Protein AF-A0A1G7TGI2-F1 (afdb_monomer)

Radius of gyration: 23.44 Å; Cα contacts (8 Å, |Δi|>4): 38; chains: 1; bounding box: 57×48×54 Å

Structure (mmCIF, N/CA/C/O backbone):
data_AF-A0A1G7TGI2-F1
#
_entry.id   AF-A0A1G7TGI2-F1
#
loop_
_atom_site.group_PDB
_atom_site.id
_atom_site.type_symbol
_atom_site.label_atom_id
_atom_site.label_alt_id
_atom_site.label_comp_id
_atom_site.label_asym_id
_atom_site.label_entity_id
_atom_site.label_seq_id
_atom_site.pdbx_PDB_ins_code
_atom_site.Cartn_x
_atom_site.Cartn_y
_atom_site.Cartn_z
_atom_site.occupancy
_atom_site.B_iso_or_equiv
_atom_site.auth_seq_id
_atom_site.auth_comp_id
_atom_site.auth_asym_id
_atom_site.auth_atom_id
_atom_site.pdbx_PDB_model_num
ATOM 1 N N . MET A 1 1 ? 29.809 26.011 1.855 1.00 59.06 1 MET A N 1
ATOM 2 C CA . MET A 1 1 ? 29.612 24.889 2.803 1.00 59.06 1 MET A CA 1
ATOM 3 C C . MET A 1 1 ? 28.922 23.696 2.151 1.00 59.06 1 MET A C 1
ATOM 5 O O . MET A 1 1 ? 29.481 22.611 2.201 1.00 59.06 1 MET A O 1
ATOM 9 N N . LEU A 1 2 ? 27.782 23.882 1.475 1.00 60.44 2 LEU A N 1
ATOM 10 C CA . LEU A 1 2 ? 27.091 22.814 0.729 1.00 60.44 2 LEU A CA 1
ATOM 11 C C . LEU A 1 2 ? 27.979 22.128 -0.328 1.00 60.44 2 LEU A C 1
ATOM 13 O O . LEU A 1 2 ? 28.023 20.906 -0.401 1.00 60.44 2 LEU A O 1
ATOM 17 N N . THR A 1 3 ? 28.767 22.899 -1.078 1.00 70.62 3 THR A N 1
ATOM 18 C CA . THR A 1 3 ? 29.721 22.387 -2.077 1.00 70.62 3 THR A CA 1
ATOM 19 C C . THR A 1 3 ? 30.800 21.497 -1.461 1.00 70.62 3 THR A C 1
ATOM 21 O O . THR A 1 3 ? 31.105 20.444 -1.999 1.00 70.62 3 THR A O 1
ATOM 24 N N . THR A 1 4 ? 31.329 21.871 -0.297 1.00 70.31 4 THR A N 1
ATOM 25 C CA . THR A 1 4 ? 32.375 21.122 0.416 1.00 70.31 4 THR A CA 1
ATOM 26 C C . THR A 1 4 ? 31.859 19.779 0.947 1.00 70.31 4 THR A C 1
ATOM 28 O O . THR A 1 4 ? 32.564 18.776 0.886 1.00 70.31 4 THR A O 1
ATOM 31 N N . ILE A 1 5 ? 30.604 19.744 1.409 1.00 66.62 5 ILE A N 1
ATOM 32 C CA . ILE A 1 5 ? 29.923 18.522 1.862 1.00 66.62 5 ILE A CA 1
ATOM 33 C C . ILE A 1 5 ? 29.671 17.577 0.678 1.00 66.62 5 ILE A C 1
ATOM 35 O O . ILE A 1 5 ? 29.947 16.384 0.774 1.00 66.62 5 ILE A O 1
ATOM 39 N N . MET A 1 6 ? 29.223 18.107 -0.465 1.00 64.56 6 MET A N 1
ATOM 40 C CA . MET A 1 6 ? 28.998 17.308 -1.675 1.00 64.56 6 MET A CA 1
ATOM 41 C C . MET A 1 6 ? 30.295 16.692 -2.213 1.00 64.56 6 MET A C 1
ATOM 43 O O . MET A 1 6 ? 30.282 15.536 -2.636 1.00 64.56 6 MET A O 1
ATOM 47 N N . THR A 1 7 ? 31.423 17.408 -2.133 1.00 71.81 7 THR A N 1
ATOM 48 C CA . THR A 1 7 ? 32.748 16.876 -2.499 1.00 71.81 7 THR A CA 1
ATOM 49 C C . THR A 1 7 ? 33.202 15.762 -1.548 1.00 71.81 7 THR A C 1
ATOM 51 O O . THR A 1 7 ? 33.683 14.727 -2.000 1.00 71.81 7 THR A O 1
ATOM 54 N N . ALA A 1 8 ? 32.985 15.913 -0.237 1.00 66.94 8 ALA A N 1
ATOM 55 C CA . ALA A 1 8 ? 33.326 14.882 0.749 1.00 66.94 8 ALA A CA 1
ATOM 56 C C . ALA A 1 8 ? 32.476 13.601 0.602 1.00 66.94 8 ALA A C 1
ATOM 58 O O . ALA A 1 8 ? 32.989 12.494 0.762 1.00 66.94 8 ALA A O 1
ATOM 59 N N . ILE A 1 9 ? 31.190 13.733 0.251 1.00 61.50 9 ILE A N 1
ATOM 60 C CA . ILE A 1 9 ? 30.289 12.595 -0.009 1.00 61.50 9 ILE A CA 1
ATOM 61 C C . ILE A 1 9 ? 30.672 11.866 -1.303 1.00 61.50 9 ILE A C 1
ATOM 63 O O . ILE A 1 9 ? 30.629 10.640 -1.349 1.00 61.50 9 ILE A O 1
ATOM 67 N N . SER A 1 10 ? 31.058 12.596 -2.352 1.00 63.19 10 SER A N 1
ATOM 68 C CA . SER A 1 10 ? 31.412 12.001 -3.651 1.00 63.19 10 SER A CA 1
ATOM 69 C C . SER A 1 10 ? 32.796 11.344 -3.666 1.00 63.19 10 SER A C 1
ATOM 71 O O . SER A 1 10 ? 33.009 10.404 -4.427 1.00 63.19 10 SER A O 1
ATOM 73 N N . GLN A 1 11 ? 33.712 11.775 -2.795 1.00 74.81 11 GLN A N 1
ATOM 74 C CA . GLN A 1 11 ? 35.023 11.140 -2.613 1.00 74.81 11 GLN A CA 1
ATOM 75 C C . GLN A 1 11 ? 34.988 9.925 -1.670 1.00 74.81 11 GLN A C 1
ATOM 77 O O . GLN A 1 11 ? 35.912 9.113 -1.683 1.00 74.81 11 GLN A O 1
ATOM 82 N N . ASN A 1 12 ? 33.928 9.768 -0.870 1.00 78.75 12 ASN A N 1
ATOM 83 C CA . ASN A 1 12 ? 33.767 8.649 0.052 1.00 78.75 12 ASN A CA 1
ATOM 84 C C . ASN A 1 12 ? 32.667 7.697 -0.438 1.00 78.75 12 ASN A C 1
ATOM 86 O O . ASN A 1 12 ? 31.474 7.948 -0.265 1.00 78.75 12 ASN A O 1
ATOM 90 N N . ALA A 1 13 ? 33.084 6.563 -1.004 1.00 74.38 13 ALA A N 1
ATOM 91 C CA . ALA A 1 13 ? 32.181 5.549 -1.547 1.00 74.38 13 ALA A CA 1
ATOM 92 C C . ALA A 1 13 ? 31.137 5.045 -0.530 1.00 74.38 13 ALA A C 1
ATOM 94 O O . ALA A 1 13 ? 30.009 4.745 -0.920 1.00 74.38 13 ALA A O 1
ATOM 95 N N . ALA A 1 14 ? 31.470 4.997 0.765 1.00 72.69 14 ALA A N 1
ATOM 96 C CA . ALA A 1 14 ? 30.534 4.581 1.806 1.00 72.69 14 ALA A CA 1
ATOM 97 C C . ALA A 1 14 ? 29.451 5.641 2.060 1.00 72.69 14 ALA A C 1
ATOM 99 O O . ALA A 1 14 ? 28.271 5.305 2.135 1.00 72.69 14 ALA A O 1
ATOM 100 N N . LEU A 1 15 ? 29.819 6.926 2.124 1.00 73.81 15 LEU A N 1
ATOM 101 C CA . LEU A 1 15 ? 28.849 8.015 2.287 1.00 73.81 15 LEU A CA 1
ATOM 102 C C . LEU A 1 15 ? 27.961 8.167 1.050 1.00 73.81 15 LEU A C 1
ATOM 104 O O . LEU A 1 15 ? 26.747 8.289 1.188 1.00 73.81 15 LEU A O 1
ATOM 108 N N . GLY A 1 16 ? 28.534 8.084 -0.153 1.00 77.50 16 GLY A N 1
ATOM 109 C CA . GLY A 1 16 ? 27.763 8.073 -1.395 1.00 77.50 16 GLY A CA 1
ATOM 110 C C . GLY A 1 16 ? 26.777 6.900 -1.469 1.00 77.50 16 GLY A C 1
ATOM 111 O O . GLY A 1 16 ? 25.623 7.086 -1.862 1.00 77.50 16 GLY A O 1
ATOM 112 N N . TRP A 1 17 ? 27.189 5.704 -1.033 1.00 81.62 17 TRP A N 1
ATOM 113 C CA . TRP A 1 17 ? 26.313 4.532 -0.960 1.00 81.62 17 TRP A CA 1
ATOM 114 C C . TRP A 1 17 ? 25.178 4.712 0.058 1.00 81.62 17 TRP A C 1
ATOM 116 O O . TRP A 1 17 ? 24.025 4.452 -0.283 1.00 81.62 17 TRP A O 1
ATOM 126 N N . ILE A 1 18 ? 25.465 5.209 1.270 1.00 79.12 18 ILE A N 1
ATOM 127 C CA . ILE A 1 18 ? 24.446 5.464 2.306 1.00 79.12 18 ILE A CA 1
ATOM 128 C C . ILE A 1 18 ? 23.448 6.517 1.830 1.00 79.12 18 ILE A C 1
ATOM 130 O O . ILE A 1 18 ? 22.244 6.308 1.937 1.00 79.12 18 ILE A O 1
ATOM 134 N N . VAL A 1 19 ? 23.924 7.626 1.263 1.00 79.50 19 VAL A N 1
ATOM 135 C CA . VAL A 1 19 ? 23.060 8.695 0.746 1.00 79.50 19 VAL A CA 1
ATOM 136 C C . VAL A 1 19 ? 22.156 8.164 -0.363 1.00 79.50 19 VAL A C 1
ATOM 138 O O . VAL A 1 19 ? 20.947 8.386 -0.329 1.00 79.50 19 VAL A O 1
ATOM 141 N N . ARG A 1 20 ? 22.700 7.380 -1.302 1.00 77.38 20 ARG A N 1
ATOM 142 C CA . ARG A 1 20 ? 21.890 6.712 -2.325 1.00 77.38 20 ARG A CA 1
ATOM 143 C C . ARG A 1 20 ? 20.854 5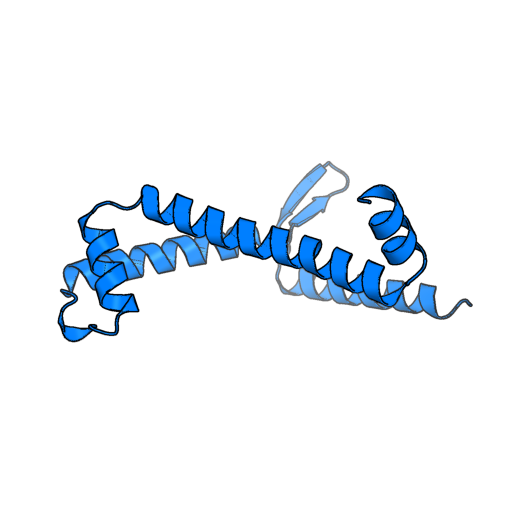.774 -1.709 1.00 77.38 20 ARG A C 1
ATOM 145 O O . ARG A 1 20 ? 19.718 5.762 -2.164 1.00 77.38 20 ARG A O 1
ATOM 152 N N . ARG A 1 21 ? 21.200 5.030 -0.654 1.00 76.69 21 ARG A N 1
ATOM 153 C CA . ARG A 1 21 ? 20.227 4.183 0.047 1.00 76.69 21 ARG A CA 1
ATOM 154 C C . ARG A 1 21 ? 19.157 4.993 0.756 1.00 76.69 21 ARG A C 1
ATOM 156 O O . ARG A 1 21 ? 17.998 4.625 0.660 1.00 76.69 21 ARG A O 1
ATOM 163 N N . ILE A 1 22 ? 19.490 6.116 1.374 1.00 77.19 22 ILE A N 1
ATOM 164 C CA . ILE A 1 22 ? 18.487 6.991 1.985 1.00 77.19 22 ILE A CA 1
ATOM 165 C C . ILE A 1 22 ? 17.518 7.531 0.930 1.00 77.19 22 ILE A C 1
ATOM 167 O O . ILE A 1 22 ? 16.326 7.574 1.196 1.00 77.19 22 ILE A O 1
ATOM 171 N N . PHE A 1 23 ? 17.977 7.886 -0.272 1.00 78.19 23 PHE A N 1
ATOM 172 C CA . PHE A 1 23 ? 17.076 8.342 -1.336 1.00 78.19 23 PHE A CA 1
ATOM 173 C C . PHE A 1 23 ? 16.278 7.209 -1.992 1.00 78.19 23 PHE A C 1
ATOM 175 O O . PHE A 1 23 ? 15.086 7.381 -2.230 1.00 78.19 23 PHE A O 1
ATOM 182 N N . ASP A 1 24 ? 16.887 6.043 -2.227 1.00 77.19 24 ASP A N 1
ATOM 183 C CA . ASP A 1 24 ? 16.190 4.872 -2.776 1.00 77.19 24 ASP A CA 1
ATOM 184 C C . ASP A 1 24 ? 15.094 4.382 -1.806 1.00 77.19 24 ASP A C 1
ATOM 186 O O . ASP A 1 24 ? 13.951 4.150 -2.201 1.00 77.19 24 ASP A O 1
ATOM 190 N N . TRP A 1 25 ? 15.422 4.266 -0.514 1.00 75.12 25 TRP A N 1
ATOM 191 C CA . TRP A 1 25 ? 14.482 3.838 0.525 1.00 75.12 25 TRP A CA 1
ATOM 192 C C . TRP A 1 25 ? 13.520 4.953 0.920 1.00 75.12 25 TRP A C 1
ATOM 194 O O . TRP A 1 25 ? 12.345 4.692 1.148 1.00 75.12 25 TRP A O 1
ATOM 204 N N . GLY A 1 26 ? 13.993 6.196 0.973 1.00 72.69 26 GLY A N 1
ATOM 205 C CA . GLY A 1 26 ? 13.187 7.371 1.282 1.00 72.69 26 GLY A CA 1
ATOM 206 C C . GLY A 1 26 ? 12.132 7.622 0.214 1.00 72.69 26 GLY A C 1
ATOM 207 O O . GLY A 1 26 ? 10.987 7.885 0.556 1.00 72.69 26 GLY A O 1
ATOM 208 N N . GLY A 1 27 ? 12.468 7.447 -1.066 1.00 77.19 27 GLY A N 1
ATOM 209 C CA . GLY A 1 27 ? 11.499 7.513 -2.159 1.00 77.19 27 GLY A CA 1
ATOM 210 C C . GLY A 1 27 ? 10.423 6.431 -2.047 1.00 77.19 27 GLY A C 1
ATOM 211 O O . GLY A 1 27 ? 9.236 6.728 -2.182 1.00 77.19 27 GLY A O 1
ATOM 212 N N . TRP A 1 28 ? 10.810 5.191 -1.734 1.00 76.94 28 TRP A N 1
ATOM 213 C CA . TRP A 1 28 ? 9.862 4.090 -1.540 1.00 76.94 28 TRP A CA 1
ATOM 214 C C . TRP A 1 28 ? 8.977 4.289 -0.302 1.00 76.94 28 TRP A C 1
ATOM 216 O O . TRP A 1 28 ? 7.757 4.161 -0.386 1.00 76.94 28 TRP A O 1
ATOM 226 N N . LEU A 1 29 ? 9.569 4.683 0.827 1.00 76.12 29 LEU A N 1
ATOM 227 C CA . LEU A 1 29 ? 8.858 4.947 2.075 1.00 76.12 29 LEU A CA 1
ATOM 228 C C . LEU A 1 29 ? 7.881 6.117 1.921 1.00 76.12 29 LEU A C 1
ATOM 230 O O . LEU A 1 29 ? 6.727 6.004 2.323 1.00 76.12 29 LEU A O 1
ATOM 234 N N . LEU A 1 30 ? 8.305 7.214 1.288 1.00 78.06 30 LEU A N 1
ATOM 235 C CA . LEU A 1 30 ? 7.430 8.347 0.986 1.00 78.06 30 LEU A CA 1
ATOM 236 C C . LEU A 1 30 ? 6.313 7.960 0.016 1.00 78.06 30 LEU A C 1
ATOM 238 O O . LEU A 1 30 ? 5.193 8.431 0.177 1.00 78.06 30 LEU A O 1
ATOM 242 N N . SER A 1 31 ? 6.583 7.081 -0.951 1.00 76.25 31 SER A N 1
ATOM 243 C CA . SER A 1 31 ? 5.554 6.575 -1.868 1.00 76.25 31 SER A CA 1
ATOM 244 C C . SER A 1 31 ? 4.519 5.719 -1.138 1.00 76.25 31 SER A C 1
ATOM 246 O O . SER A 1 31 ? 3.326 5.842 -1.404 1.00 76.25 31 SER A O 1
ATOM 248 N N . ILE A 1 32 ? 4.947 4.893 -0.179 1.00 75.25 32 ILE A N 1
ATOM 249 C CA . ILE A 1 32 ? 4.038 4.095 0.653 1.00 75.25 32 ILE A CA 1
ATOM 250 C C . ILE A 1 32 ? 3.214 4.983 1.570 1.00 75.25 32 ILE A C 1
ATOM 252 O O . ILE A 1 32 ? 1.996 4.842 1.610 1.00 75.25 32 ILE A O 1
ATOM 256 N N . ILE A 1 33 ? 3.857 5.905 2.288 1.00 79.56 33 ILE A N 1
ATOM 257 C CA . ILE A 1 33 ? 3.167 6.826 3.196 1.00 79.56 33 ILE A CA 1
ATOM 258 C C . ILE A 1 33 ? 2.198 7.707 2.403 1.00 79.56 33 ILE A C 1
ATOM 260 O O . ILE A 1 33 ? 1.042 7.854 2.791 1.00 79.56 33 ILE A O 1
ATOM 264 N N . GLY A 1 34 ? 2.634 8.243 1.262 1.00 83.81 34 GLY A N 1
ATOM 265 C CA . GLY A 1 34 ? 1.800 9.037 0.365 1.00 83.81 34 GLY A CA 1
ATOM 266 C C . GLY A 1 34 ? 0.614 8.245 -0.181 1.00 83.81 34 GLY A C 1
ATOM 267 O O . GLY A 1 34 ? -0.510 8.740 -0.160 1.00 83.81 34 GLY A O 1
ATOM 268 N N . GLY A 1 35 ? 0.832 6.995 -0.598 1.00 81.50 35 GLY A N 1
ATOM 269 C CA . GLY A 1 35 ? -0.235 6.095 -1.037 1.00 81.50 35 GLY A CA 1
ATOM 270 C C . GLY A 1 35 ? -1.225 5.760 0.081 1.00 81.50 35 GLY A C 1
ATOM 271 O O . GLY A 1 35 ? -2.433 5.797 -0.140 1.00 81.50 35 GLY A O 1
ATOM 272 N N . ALA A 1 36 ? -0.735 5.503 1.295 1.00 78.31 36 ALA A N 1
ATOM 273 C CA . ALA A 1 36 ? -1.571 5.239 2.462 1.00 78.31 36 ALA A CA 1
ATOM 274 C C . ALA A 1 36 ? -2.414 6.463 2.853 1.00 78.31 36 ALA A C 1
ATOM 276 O O . ALA A 1 36 ? -3.599 6.318 3.136 1.00 78.31 36 ALA A O 1
ATOM 277 N N . LEU A 1 37 ? -1.840 7.669 2.814 1.00 85.25 37 LEU A N 1
ATOM 278 C CA . LEU A 1 37 ? -2.561 8.920 3.074 1.00 85.25 37 LEU A CA 1
ATOM 279 C C . LEU A 1 37 ? -3.596 9.236 1.989 1.00 85.25 37 LEU A C 1
ATOM 281 O O . LEU A 1 37 ? -4.687 9.706 2.304 1.00 85.25 37 LEU A O 1
ATOM 285 N N . ALA A 1 38 ? -3.277 8.961 0.722 1.00 86.44 38 ALA A N 1
ATOM 286 C CA . ALA A 1 38 ? -4.217 9.117 -0.384 1.00 86.44 38 ALA A CA 1
ATOM 287 C C . ALA A 1 38 ? -5.382 8.122 -0.287 1.00 86.44 38 ALA A C 1
ATOM 289 O O . ALA A 1 38 ? -6.520 8.482 -0.568 1.00 86.44 38 ALA A O 1
ATOM 290 N N . LEU A 1 39 ? -5.117 6.885 0.145 1.00 83.06 39 LEU A N 1
ATOM 291 C CA . LEU A 1 39 ? -6.170 5.919 0.445 1.00 83.06 39 LEU A CA 1
ATOM 292 C C . LEU A 1 39 ? -7.013 6.405 1.630 1.00 83.06 39 LEU A C 1
ATOM 294 O O . LEU A 1 39 ? -8.234 6.419 1.545 1.00 83.06 39 LEU A O 1
ATOM 298 N N . TRP A 1 40 ? -6.364 6.851 2.709 1.00 84.06 40 TRP A N 1
ATOM 299 C CA . TRP A 1 40 ? -7.022 7.348 3.916 1.00 84.06 40 TRP A CA 1
ATOM 300 C C . TRP A 1 40 ? -7.992 8.494 3.621 1.00 84.06 40 TRP A C 1
ATOM 302 O O . TRP A 1 40 ? -9.131 8.465 4.081 1.00 84.06 40 TRP A O 1
ATOM 312 N N . SER A 1 41 ? -7.579 9.473 2.811 1.00 88.00 41 SER A N 1
ATOM 313 C CA . SER A 1 41 ? -8.412 10.630 2.464 1.00 88.00 41 SER A CA 1
ATOM 314 C C . SER A 1 41 ? -9.616 10.295 1.579 1.00 88.00 41 SER A C 1
ATOM 316 O O . SER A 1 41 ? -10.553 11.088 1.519 1.00 88.00 41 SER A O 1
ATOM 318 N N . GLN A 1 42 ? -9.612 9.137 0.913 1.00 87.81 42 GLN A N 1
ATOM 319 C CA . GLN A 1 42 ? -10.731 8.651 0.100 1.00 87.81 42 GLN A CA 1
ATOM 320 C C . GLN A 1 42 ? -11.735 7.803 0.888 1.00 87.81 42 GLN A C 1
ATOM 322 O O . GLN A 1 42 ? -12.822 7.524 0.383 1.00 87.81 42 GLN A O 1
ATOM 327 N N . LEU A 1 43 ? -11.386 7.374 2.101 1.00 84.38 43 LEU A N 1
ATOM 328 C CA . LEU A 1 43 ? -12.289 6.611 2.955 1.00 84.38 43 LEU A CA 1
ATOM 329 C C . LEU A 1 43 ? -13.318 7.532 3.607 1.00 84.38 43 LEU A C 1
ATOM 331 O O . LEU A 1 43 ? -13.011 8.655 4.006 1.00 84.38 43 LEU A O 1
ATOM 335 N N . ASP A 1 44 ? -14.540 7.033 3.749 1.00 87.75 44 ASP A N 1
ATOM 336 C CA . ASP A 1 44 ? -15.583 7.717 4.498 1.00 87.75 44 ASP A CA 1
ATOM 337 C C . ASP A 1 44 ? -15.244 7.767 6.007 1.00 87.75 44 ASP A C 1
ATOM 339 O O . ASP A 1 44 ? -14.470 6.937 6.508 1.00 87.75 44 ASP A O 1
ATOM 343 N N . PRO A 1 45 ? -15.832 8.711 6.767 1.00 86.75 45 PRO A N 1
ATOM 344 C CA . PRO A 1 45 ? -15.506 8.897 8.182 1.00 86.75 45 PRO A CA 1
ATOM 345 C C . PRO A 1 45 ? -15.742 7.654 9.053 1.00 86.75 45 PRO A C 1
ATOM 347 O O . PRO A 1 45 ? -15.028 7.445 10.035 1.00 86.75 45 PRO A O 1
ATOM 350 N N . VAL A 1 46 ? -16.721 6.811 8.704 1.00 82.62 46 VAL A N 1
ATOM 351 C CA . VAL A 1 46 ? -17.050 5.601 9.473 1.00 82.62 46 VAL A CA 1
ATOM 352 C C . VAL A 1 46 ? -15.972 4.535 9.273 1.00 82.62 46 VAL A C 1
ATOM 354 O O . VAL A 1 46 ? -15.531 3.899 10.237 1.00 82.62 46 VAL A O 1
ATOM 357 N N . THR A 1 47 ? -15.487 4.371 8.043 1.00 81.81 47 THR A N 1
ATOM 358 C CA . THR A 1 47 ? -14.392 3.440 7.742 1.00 81.81 47 THR A CA 1
ATOM 359 C C . THR A 1 47 ? -13.063 3.901 8.344 1.00 81.81 47 THR A C 1
ATOM 361 O O . THR A 1 47 ? -12.320 3.074 8.875 1.00 81.81 47 THR A O 1
ATOM 364 N N . GLN A 1 48 ? -12.780 5.208 8.347 1.00 87.25 48 GLN A N 1
ATOM 365 C CA . GLN A 1 48 ? -11.604 5.767 9.028 1.00 87.25 48 GLN A CA 1
ATOM 366 C C . GLN A 1 48 ? -11.621 5.475 10.536 1.00 87.25 48 GLN A C 1
ATOM 368 O O . GLN A 1 48 ? -10.641 4.963 11.079 1.00 87.25 48 GLN A O 1
ATOM 373 N N . ALA A 1 49 ? -12.744 5.740 11.211 1.00 84.25 49 ALA A N 1
ATOM 374 C CA . ALA A 1 49 ? -12.890 5.446 12.635 1.00 84.25 49 ALA A CA 1
ATOM 375 C C . ALA A 1 49 ? -12.686 3.950 12.922 1.00 84.25 49 ALA A C 1
ATOM 377 O O . ALA A 1 49 ? -11.914 3.590 13.806 1.00 84.25 49 ALA A O 1
ATOM 378 N N . THR A 1 50 ? -13.285 3.082 12.102 1.00 81.62 50 THR A N 1
ATOM 379 C CA . THR A 1 50 ? -13.128 1.625 12.220 1.00 81.62 50 THR A CA 1
ATOM 380 C C . THR A 1 50 ? -11.664 1.192 12.081 1.00 81.62 50 THR A C 1
ATOM 382 O O . THR A 1 50 ? -11.178 0.390 12.876 1.00 81.62 50 THR A O 1
ATOM 385 N N . LEU A 1 51 ? -10.938 1.733 11.099 1.00 81.50 51 LEU A N 1
ATOM 386 C CA . LEU A 1 51 ? -9.514 1.451 10.900 1.00 81.50 51 LEU A CA 1
ATOM 387 C C . LEU A 1 51 ? -8.656 1.892 12.086 1.00 81.50 51 LEU A C 1
ATOM 389 O O . LEU A 1 51 ? -7.750 1.162 12.479 1.00 81.50 51 LEU A O 1
ATOM 393 N N . LEU A 1 52 ? -8.931 3.065 12.660 1.00 85.50 52 LEU A N 1
ATOM 394 C CA . LEU A 1 52 ? -8.228 3.549 13.850 1.00 85.50 52 LEU A CA 1
ATOM 395 C C . LEU A 1 52 ? -8.466 2.632 15.047 1.00 85.50 52 LEU A C 1
ATOM 397 O O . LEU A 1 52 ? -7.504 2.233 15.695 1.00 85.50 52 LEU A O 1
ATOM 401 N N . THR A 1 53 ? -9.715 2.240 15.290 1.00 82.69 53 THR A N 1
ATOM 402 C CA . THR A 1 53 ? -10.079 1.290 16.348 1.00 82.69 53 THR A CA 1
ATOM 403 C C . THR A 1 53 ? -9.352 -0.049 16.171 1.00 82.69 53 THR A C 1
ATOM 405 O O . THR A 1 53 ? -8.798 -0.591 17.127 1.00 82.69 53 THR A O 1
ATOM 408 N N . VAL A 1 54 ? -9.274 -0.554 14.935 1.00 81.50 54 VAL A N 1
ATOM 409 C CA . VAL A 1 54 ? -8.521 -1.769 14.585 1.00 81.50 54 VAL A CA 1
ATOM 410 C C . VAL A 1 54 ? -7.018 -1.606 14.843 1.00 81.50 54 VAL A C 1
ATOM 412 O O . VAL A 1 54 ? -6.408 -2.459 15.488 1.00 81.50 54 VAL A O 1
ATOM 415 N N . LEU A 1 55 ? -6.413 -0.510 14.374 1.00 83.00 55 LEU A N 1
ATOM 416 C CA . LEU A 1 55 ? -4.979 -0.231 14.535 1.00 83.00 55 LEU A CA 1
ATOM 417 C C . LEU A 1 55 ? -4.580 -0.012 16.000 1.00 83.00 55 LEU A C 1
ATOM 419 O O . LEU A 1 55 ? -3.458 -0.332 16.382 1.00 83.00 55 LEU A O 1
ATOM 423 N N . GLN A 1 56 ? -5.498 0.498 16.820 1.00 87.94 56 GLN A N 1
ATOM 424 C CA . GLN A 1 56 ? -5.324 0.665 18.265 1.00 87.94 56 GLN A CA 1
ATOM 425 C C . GLN A 1 56 ? -5.495 -0.647 19.048 1.00 87.94 56 GLN A C 1
ATOM 427 O O . GLN A 1 56 ? -5.274 -0.667 20.255 1.00 87.94 56 GLN A O 1
ATOM 432 N N . GLY A 1 57 ? -5.850 -1.751 18.379 1.00 77.69 57 GLY A N 1
ATOM 433 C CA . GLY A 1 57 ? -6.032 -3.060 19.006 1.00 77.69 57 GLY A CA 1
ATOM 434 C C . GLY A 1 57 ? -7.405 -3.265 19.654 1.00 77.69 57 GLY A C 1
ATOM 435 O O . GLY A 1 57 ? -7.633 -4.305 20.270 1.00 77.69 57 GLY A O 1
ATOM 436 N N . ASN A 1 58 ? -8.345 -2.336 19.467 1.00 84.06 58 ASN A N 1
ATOM 437 C CA . ASN A 1 58 ? -9.681 -2.362 20.068 1.00 84.06 58 ASN A CA 1
ATOM 438 C C . ASN A 1 58 ? -10.680 -3.162 19.216 1.00 84.06 58 ASN A C 1
ATOM 440 O O . ASN A 1 58 ? -11.780 -2.711 18.907 1.00 84.06 58 ASN A O 1
ATOM 444 N N . TRP A 1 59 ? -10.318 -4.391 18.841 1.00 75.69 59 TRP A N 1
ATOM 445 C CA . TRP A 1 59 ? -11.137 -5.248 17.971 1.00 75.69 59 TRP A CA 1
ATOM 446 C C . TRP A 1 59 ? -12.544 -5.539 18.517 1.00 75.69 59 TRP A C 1
ATOM 448 O O . TRP A 1 59 ? -13.446 -5.828 17.736 1.00 75.69 59 TRP A O 1
ATOM 458 N N . GLY A 1 60 ? -12.745 -5.442 19.836 1.00 73.12 60 GLY A N 1
ATOM 459 C CA . GLY A 1 60 ? -14.045 -5.646 20.486 1.00 73.12 60 GLY A CA 1
ATOM 460 C C . GLY A 1 60 ? -15.065 -4.526 20.253 1.00 73.12 60 GLY A C 1
ATOM 461 O O . GLY A 1 60 ? -16.257 -4.755 20.430 1.00 73.12 60 GLY A O 1
ATOM 462 N N . GLU A 1 61 ? -14.624 -3.339 19.831 1.00 74.25 61 GLU A N 1
ATOM 463 C CA . GLU A 1 61 ? -15.502 -2.192 19.548 1.00 74.25 61 GLU A CA 1
ATOM 464 C C . GLU A 1 61 ? -15.932 -2.132 18.071 1.00 74.25 61 GLU A C 1
ATOM 466 O O . GLU A 1 61 ? -16.797 -1.342 17.687 1.00 74.25 61 GLU A O 1
ATOM 471 N N . VAL A 1 62 ? -15.354 -2.989 17.224 1.00 71.88 62 VAL A N 1
ATOM 472 C CA . VAL A 1 62 ? -15.674 -3.060 15.798 1.00 71.88 62 VAL A CA 1
ATOM 473 C C . VAL A 1 62 ? -16.960 -3.857 15.606 1.00 71.88 62 VAL A C 1
ATOM 475 O O . VAL A 1 62 ? -17.009 -5.068 15.816 1.00 71.88 62 VAL A O 1
ATOM 478 N N . THR A 1 63 ? -18.021 -3.182 15.167 1.00 74.38 63 THR A N 1
ATOM 479 C CA . THR A 1 63 ? -19.288 -3.850 14.845 1.00 74.38 63 THR A CA 1
ATOM 480 C C . THR A 1 63 ? -19.112 -4.865 13.707 1.00 74.38 63 THR A C 1
ATOM 482 O O . THR A 1 63 ? -18.365 -4.632 12.757 1.00 74.38 63 THR A O 1
ATOM 485 N N . LEU A 1 64 ? -19.857 -5.976 13.744 1.00 67.44 64 LEU A N 1
ATOM 486 C CA . LEU A 1 64 ? -19.841 -7.006 12.690 1.00 67.44 64 LEU A CA 1
ATOM 487 C C . LEU A 1 64 ? -20.074 -6.435 11.275 1.00 67.44 64 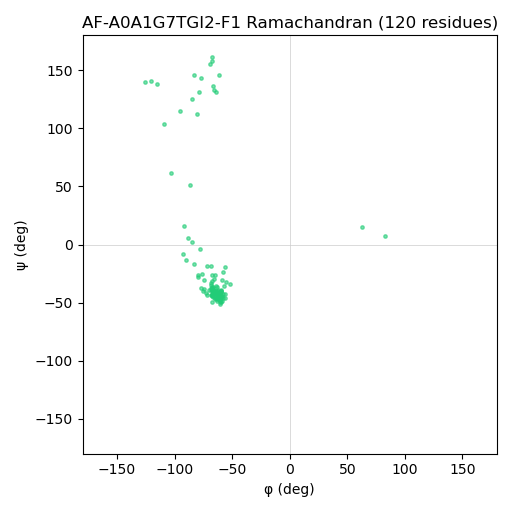LEU A C 1
ATOM 489 O O . LEU A 1 64 ? -19.485 -6.920 10.310 1.00 67.44 64 LEU A O 1
ATOM 493 N N . GLY A 1 65 ? -20.892 -5.383 11.152 1.00 66.75 65 GLY A N 1
ATOM 494 C CA . GLY A 1 65 ? -21.149 -4.707 9.878 1.00 66.75 65 GLY A CA 1
ATOM 495 C C . GLY A 1 65 ? -19.925 -3.975 9.319 1.00 66.75 65 GLY A C 1
ATOM 496 O O . GLY A 1 65 ? -19.618 -4.106 8.134 1.00 66.75 65 GLY A O 1
ATOM 497 N N . SER A 1 66 ? -19.181 -3.256 10.166 1.00 65.38 66 SER A N 1
ATOM 498 C CA . SER A 1 66 ? -17.962 -2.556 9.743 1.00 65.38 66 SER A CA 1
ATOM 499 C C . SER A 1 66 ? -16.788 -3.513 9.516 1.00 65.38 66 SER A C 1
ATOM 501 O O . SER A 1 66 ? -16.002 -3.301 8.592 1.00 65.38 66 SER A O 1
ATOM 503 N N . ALA A 1 67 ? -16.724 -4.627 10.253 1.00 69.19 67 ALA A N 1
ATOM 504 C CA . ALA A 1 67 ? -15.780 -5.711 9.978 1.00 69.19 67 ALA A CA 1
ATOM 505 C C . ALA A 1 67 ? -15.980 -6.311 8.573 1.00 69.19 67 ALA A C 1
ATOM 507 O O . ALA A 1 67 ? -15.004 -6.573 7.869 1.00 69.19 67 ALA A O 1
ATOM 508 N N . PHE A 1 68 ? -17.233 -6.481 8.131 1.00 73.56 68 PHE A N 1
ATOM 509 C CA . PHE A 1 68 ? -17.533 -6.993 6.792 1.00 73.56 68 PHE A CA 1
ATOM 510 C C . PHE A 1 68 ? -17.127 -6.005 5.690 1.00 73.56 68 PHE A C 1
ATOM 512 O O . PHE A 1 68 ? -16.491 -6.400 4.712 1.00 73.56 68 PHE A O 1
ATOM 519 N N . GLY A 1 69 ? -17.438 -4.715 5.865 1.00 74.81 69 GLY A N 1
ATOM 520 C CA . GLY A 1 69 ? -17.006 -3.658 4.944 1.00 74.81 69 GLY A CA 1
ATOM 521 C C . GLY A 1 69 ? -15.481 -3.577 4.830 1.00 74.81 69 GLY A C 1
ATOM 522 O O . GLY A 1 69 ? -14.936 -3.541 3.726 1.00 74.81 69 GLY A O 1
ATOM 523 N N . PHE A 1 70 ? -14.778 -3.655 5.962 1.00 72.00 70 PHE A N 1
ATOM 524 C CA . PHE A 1 70 ? -13.319 -3.692 5.990 1.00 72.00 70 PHE A CA 1
ATOM 525 C C . PHE A 1 70 ? -12.752 -4.941 5.296 1.00 72.00 70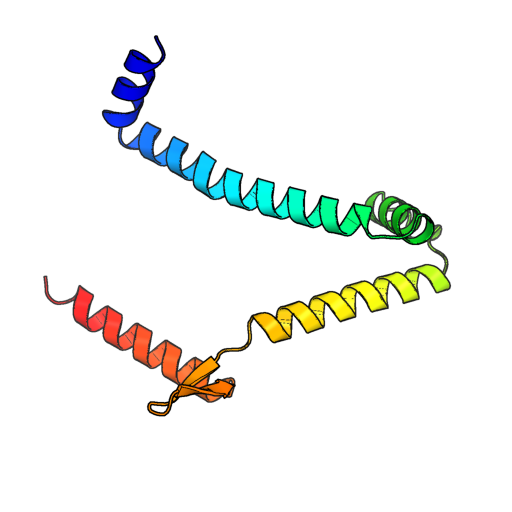 PHE A C 1
ATOM 527 O O . PHE A 1 70 ? -11.857 -4.826 4.458 1.00 72.00 70 PHE A O 1
ATOM 534 N N . ALA A 1 71 ? -13.301 -6.128 5.565 1.00 78.81 71 ALA A N 1
ATOM 535 C CA . ALA A 1 71 ? -12.884 -7.360 4.896 1.00 78.81 71 ALA A CA 1
ATOM 536 C C . ALA A 1 71 ? -13.098 -7.288 3.374 1.00 78.81 71 ALA A C 1
ATOM 538 O O . ALA A 1 71 ? -12.218 -7.682 2.607 1.00 78.81 71 ALA A O 1
ATOM 539 N N . ALA A 1 72 ? -14.226 -6.733 2.923 1.00 82.06 72 ALA A N 1
ATOM 540 C CA . ALA A 1 72 ? -14.496 -6.516 1.505 1.00 82.06 72 ALA A CA 1
ATOM 541 C C . ALA A 1 72 ? -13.462 -5.574 0.866 1.00 82.06 72 ALA A C 1
ATOM 543 O O . ALA A 1 72 ? -12.946 -5.876 -0.214 1.00 82.06 72 ALA A O 1
ATOM 544 N N . LEU A 1 73 ? -13.095 -4.485 1.552 1.00 79.62 73 LEU A N 1
ATOM 545 C CA . LEU A 1 73 ? -12.036 -3.579 1.105 1.00 79.62 73 LEU A CA 1
ATOM 546 C C . LEU A 1 73 ? -10.690 -4.300 0.997 1.00 79.62 73 LEU A C 1
ATOM 548 O O . LEU A 1 73 ? -10.067 -4.251 -0.064 1.00 79.62 73 LEU A O 1
ATOM 552 N N . VAL A 1 74 ? -10.271 -5.038 2.026 1.00 82.69 74 VAL A N 1
ATOM 553 C CA . VAL A 1 74 ? -9.013 -5.805 2.009 1.00 82.69 74 VAL A CA 1
ATOM 554 C C . VAL A 1 74 ? -8.992 -6.814 0.857 1.00 82.69 74 VAL A C 1
ATOM 556 O O . VAL A 1 74 ? -8.020 -6.870 0.103 1.00 82.69 74 VAL A O 1
ATOM 559 N N . ILE A 1 75 ? -10.076 -7.569 0.656 1.00 87.38 75 ILE A N 1
ATOM 560 C CA . ILE A 1 75 ? -10.190 -8.539 -0.444 1.00 87.38 75 ILE A CA 1
ATOM 561 C C . ILE A 1 75 ? -10.135 -7.838 -1.807 1.00 87.38 75 ILE A C 1
ATOM 563 O O . ILE A 1 75 ? -9.501 -8.349 -2.734 1.00 87.38 75 ILE A O 1
ATOM 567 N N . SER A 1 76 ? -10.774 -6.674 -1.949 1.00 84.62 76 SER A N 1
ATOM 568 C CA . SER A 1 76 ? -10.759 -5.910 -3.200 1.00 84.62 76 SER A CA 1
ATOM 569 C C . SER A 1 76 ? -9.345 -5.448 -3.565 1.00 84.62 76 SER A C 1
ATOM 571 O O . SER A 1 76 ? -8.900 -5.670 -4.694 1.00 84.62 76 SER A O 1
ATOM 573 N N . GLN A 1 77 ? -8.598 -4.916 -2.591 1.00 80.62 77 GLN A N 1
ATOM 574 C CA . GLN A 1 77 ? -7.225 -4.464 -2.797 1.00 80.62 77 GLN A CA 1
ATOM 575 C C . GLN A 1 77 ? -6.286 -5.643 -3.053 1.00 80.62 77 GLN A C 1
ATOM 577 O O . GLN A 1 77 ? -5.454 -5.585 -3.956 1.00 80.62 77 GLN A O 1
ATOM 582 N N . TRP A 1 78 ? -6.484 -6.761 -2.351 1.00 84.38 78 TRP A N 1
ATOM 583 C CA . TRP A 1 78 ? -5.747 -7.999 -2.596 1.00 84.38 78 TRP A CA 1
ATOM 584 C C . TRP A 1 78 ? -5.944 -8.526 -4.023 1.00 84.38 78 TRP A C 1
ATOM 586 O O . TRP A 1 78 ? -4.980 -8.880 -4.704 1.00 84.38 78 TRP A O 1
ATOM 596 N N . ARG A 1 79 ? -7.190 -8.556 -4.515 1.00 86.25 79 ARG A N 1
ATOM 597 C CA . ARG A 1 79 ? -7.495 -8.982 -5.890 1.00 86.25 79 ARG A CA 1
ATOM 598 C C . ARG A 1 79 ? -6.899 -8.034 -6.928 1.00 86.25 79 ARG A C 1
ATOM 600 O O . ARG A 1 79 ? -6.343 -8.514 -7.913 1.00 86.25 79 ARG A O 1
ATOM 607 N N . SER A 1 80 ? -6.988 -6.725 -6.695 1.00 80.75 80 SER A N 1
ATOM 608 C CA . SER A 1 80 ? -6.401 -5.696 -7.563 1.00 80.75 80 SER A CA 1
ATOM 609 C C . SER A 1 80 ? -4.881 -5.843 -7.668 1.00 80.75 80 SER A C 1
ATOM 611 O O . SER A 1 80 ? -4.317 -5.910 -8.765 1.00 80.75 80 SER A O 1
ATOM 613 N N . TRP A 1 81 ? -4.215 -6.008 -6.524 1.00 79.38 81 TRP A N 1
ATOM 614 C CA . TRP A 1 81 ? -2.781 -6.261 -6.476 1.00 79.38 81 TRP A CA 1
ATOM 615 C C . TRP A 1 81 ? -2.416 -7.538 -7.238 1.00 79.38 81 TRP A C 1
ATOM 617 O O . TRP A 1 81 ? -1.560 -7.509 -8.123 1.00 79.38 81 TRP A O 1
ATOM 627 N N . ARG A 1 82 ? -3.132 -8.643 -6.996 1.00 82.44 82 ARG A N 1
ATOM 628 C CA . ARG A 1 82 ? -2.859 -9.916 -7.676 1.00 82.44 82 ARG A CA 1
ATOM 629 C C . ARG A 1 82 ? -3.114 -9.864 -9.186 1.00 82.44 82 ARG A C 1
ATOM 631 O O . ARG A 1 82 ? -2.496 -10.628 -9.916 1.00 82.44 82 ARG A O 1
ATOM 638 N N . ALA A 1 83 ? -3.996 -8.986 -9.662 1.00 76.75 83 ALA A N 1
ATOM 639 C CA . ALA A 1 83 ? -4.187 -8.741 -11.092 1.00 76.75 83 ALA A CA 1
ATOM 640 C C . ALA A 1 83 ? -3.035 -7.920 -11.695 1.00 76.75 83 ALA A C 1
ATOM 642 O O . ALA A 1 83 ? -2.589 -8.212 -12.802 1.00 76.75 83 ALA A O 1
ATOM 643 N N . THR A 1 84 ? -2.523 -6.937 -10.953 1.00 77.56 84 THR A N 1
ATOM 644 C CA . THR A 1 84 ? -1.434 -6.051 -11.399 1.00 77.56 84 THR A CA 1
ATOM 645 C C . THR A 1 84 ? -0.095 -6.781 -11.526 1.00 77.56 84 THR A C 1
ATOM 647 O O . THR A 1 84 ? 0.696 -6.464 -12.408 1.00 77.56 84 THR A O 1
ATOM 650 N N . VAL A 1 85 ? 0.160 -7.781 -10.679 1.00 80.50 85 VAL A N 1
ATOM 651 C CA . VAL A 1 85 ? 1.422 -8.549 -10.683 1.00 80.50 85 VAL A CA 1
ATOM 652 C C . VAL A 1 85 ? 1.375 -9.751 -11.644 1.00 80.50 85 VAL A C 1
ATOM 654 O O . VAL A 1 85 ? 2.312 -10.545 -11.697 1.00 80.50 85 VAL A O 1
ATOM 657 N N . LYS A 1 86 ? 0.307 -9.917 -12.439 1.00 76.62 86 LYS A N 1
ATOM 658 C CA . LYS A 1 86 ? 0.235 -11.033 -13.390 1.00 76.62 86 LYS A CA 1
ATOM 659 C C . LYS A 1 86 ? 1.324 -10.922 -14.468 1.00 76.62 86 LYS A C 1
ATOM 661 O O . LYS A 1 86 ? 1.432 -9.873 -15.109 1.00 76.62 86 LYS A O 1
ATOM 666 N N . PRO A 1 87 ? 2.083 -11.999 -14.733 1.00 73.12 87 PRO A N 1
ATOM 667 C CA . PRO A 1 87 ? 3.070 -12.013 -15.802 1.00 73.12 87 PRO A CA 1
ATOM 668 C C . PRO A 1 87 ? 2.381 -11.898 -17.169 1.00 73.12 87 PRO A C 1
ATOM 670 O O . PRO A 1 87 ? 1.412 -12.602 -17.464 1.00 73.12 87 PRO A O 1
ATOM 673 N N . GLN A 1 88 ? 2.898 -11.011 -18.019 1.00 79.06 88 GLN A N 1
ATOM 674 C CA . GLN A 1 88 ? 2.409 -10.783 -19.381 1.00 79.06 88 GLN A CA 1
ATOM 675 C C . GLN A 1 88 ? 3.558 -10.929 -20.384 1.00 79.06 88 GLN A C 1
ATOM 677 O O . GLN A 1 88 ? 4.663 -10.450 -20.128 1.00 79.06 88 GLN A O 1
ATOM 682 N N . VAL A 1 89 ? 3.288 -11.549 -21.537 1.00 78.69 89 VAL A N 1
ATOM 683 C CA . VAL A 1 89 ? 4.210 -11.611 -22.679 1.00 78.69 89 VAL A CA 1
ATOM 684 C C . VAL A 1 89 ? 3.583 -10.867 -23.847 1.00 78.69 89 VAL A C 1
ATOM 686 O O . VAL A 1 89 ? 2.375 -10.949 -24.089 1.00 78.69 89 VAL A O 1
ATOM 689 N N . VAL A 1 90 ? 4.410 -10.102 -24.550 1.00 75.19 90 VAL A N 1
ATOM 690 C CA . VAL A 1 90 ? 4.039 -9.470 -25.812 1.00 75.19 90 VAL A CA 1
ATOM 691 C C . VAL A 1 90 ? 4.514 -10.401 -26.917 1.00 75.19 90 VAL A C 1
ATOM 693 O O . VAL A 1 90 ? 5.715 -10.623 -27.053 1.00 75.19 90 VAL A O 1
ATOM 696 N N . ASP A 1 91 ? 3.577 -10.965 -27.672 1.00 74.75 91 ASP A N 1
ATOM 697 C CA . ASP A 1 91 ? 3.909 -11.784 -28.837 1.00 74.75 91 ASP A CA 1
ATOM 698 C C . ASP A 1 91 ? 4.527 -10.906 -29.945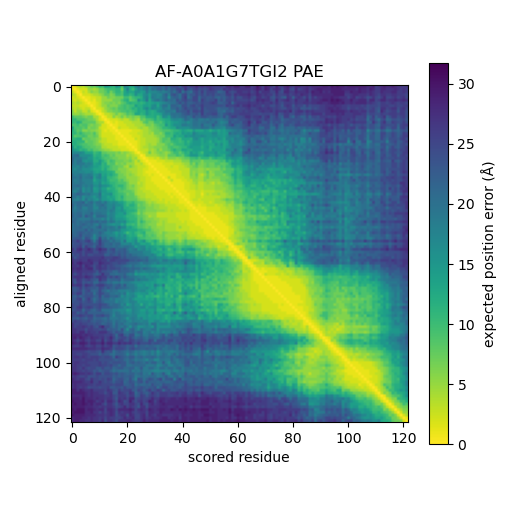 1.00 74.75 91 ASP A C 1
ATOM 700 O O . ASP A 1 91 ? 4.340 -9.686 -29.962 1.00 74.75 91 ASP A O 1
ATOM 704 N N . GLY A 1 92 ? 5.233 -11.500 -30.910 1.00 71.25 92 GLY A N 1
ATOM 705 C CA . GLY A 1 92 ? 5.879 -10.786 -32.022 1.00 71.25 92 GLY A CA 1
ATOM 706 C C . GLY A 1 92 ? 4.917 -9.919 -32.850 1.00 71.25 92 GLY A C 1
ATOM 707 O O . GLY A 1 92 ? 5.337 -8.963 -33.498 1.00 71.25 92 GLY A O 1
ATOM 708 N N . GLN A 1 93 ? 3.610 -10.190 -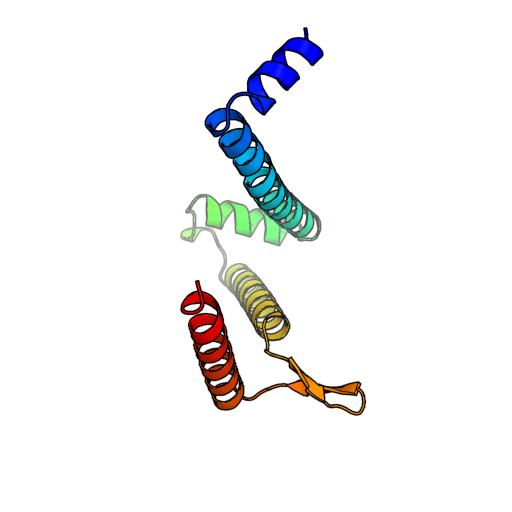32.763 1.00 71.38 93 GLN A N 1
ATOM 709 C CA . GLN A 1 93 ? 2.537 -9.383 -33.352 1.00 71.38 93 GLN A CA 1
ATOM 710 C C . GLN A 1 93 ? 1.963 -8.296 -32.418 1.00 71.38 93 GLN A C 1
ATOM 712 O O . GLN A 1 93 ? 0.897 -7.752 -32.685 1.00 71.38 93 GLN A O 1
ATOM 717 N N . LYS A 1 94 ? 2.662 -7.956 -31.328 1.00 70.12 94 LYS A N 1
ATOM 718 C CA . LYS A 1 94 ? 2.291 -6.944 -30.317 1.00 70.12 94 LYS A CA 1
ATOM 719 C C . LYS A 1 94 ? 1.006 -7.229 -29.528 1.00 70.12 94 LYS A C 1
ATOM 721 O O . LYS A 1 94 ? 0.506 -6.346 -28.831 1.00 70.12 94 LYS A O 1
ATOM 726 N N . HIS A 1 95 ? 0.500 -8.456 -29.570 1.00 76.88 95 HIS A N 1
ATOM 727 C CA . HIS A 1 95 ? -0.610 -8.879 -28.721 1.00 76.88 95 HIS A CA 1
ATOM 728 C C . HIS A 1 95 ? -0.097 -9.196 -27.313 1.00 76.88 95 HIS A C 1
ATOM 730 O O . HIS A 1 95 ? 0.888 -9.918 -27.158 1.00 76.88 95 HIS A O 1
ATOM 736 N N . ARG A 1 96 ? -0.755 -8.657 -26.279 1.00 72.62 96 ARG A N 1
ATOM 737 C CA . ARG A 1 96 ? -0.479 -9.024 -24.883 1.00 72.62 96 ARG A CA 1
ATOM 738 C C . ARG A 1 96 ? -1.272 -10.268 -24.517 1.00 72.62 96 ARG A C 1
ATOM 740 O O . ARG A 1 96 ? -2.497 -10.257 -24.615 1.00 72.62 96 ARG A O 1
ATOM 747 N N . ARG A 1 97 ? -0.577 -11.298 -24.038 1.00 82.38 97 ARG A N 1
ATOM 748 C CA . ARG A 1 97 ? -1.187 -12.492 -23.445 1.00 82.38 97 ARG A CA 1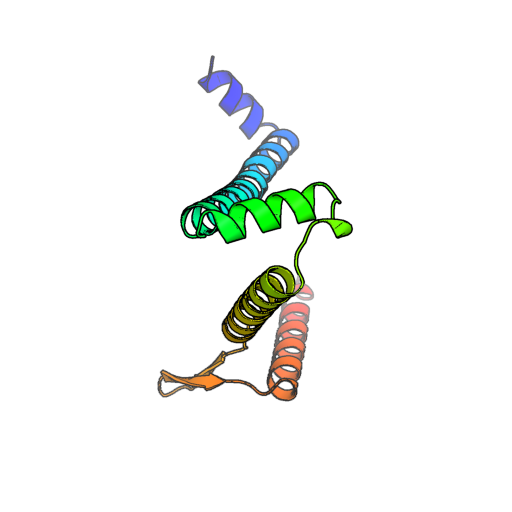
ATOM 749 C C . ARG A 1 97 ? -0.714 -12.650 -22.004 1.00 82.38 97 ARG A C 1
ATOM 751 O O . ARG A 1 97 ? 0.458 -12.418 -21.706 1.00 82.38 97 ARG A O 1
ATOM 758 N N . GLU A 1 98 ? -1.619 -13.055 -21.118 1.00 80.19 98 GLU A N 1
ATOM 759 C CA . GLU A 1 98 ? -1.247 -13.528 -19.781 1.00 80.19 98 GLU A CA 1
ATOM 760 C C . GLU A 1 98 ? -0.469 -14.851 -19.914 1.00 80.19 98 GLU A C 1
ATOM 762 O O . GLU A 1 98 ? -0.843 -15.714 -20.718 1.00 80.19 98 GLU A O 1
ATOM 767 N N . LEU A 1 99 ? 0.623 -15.007 -19.160 1.00 77.69 99 LEU A N 1
ATOM 768 C CA . LEU A 1 99 ? 1.291 -16.306 -19.043 1.00 77.69 99 LEU A CA 1
ATOM 769 C C . LEU A 1 99 ? 0.581 -17.135 -17.983 1.00 77.69 99 LEU A C 1
ATOM 771 O O . LEU A 1 99 ? 0.151 -16.615 -16.953 1.00 77.69 99 LEU A O 1
ATOM 775 N N . THR A 1 100 ? 0.534 -18.441 -18.208 1.00 81.69 100 THR A N 1
ATOM 776 C CA . THR A 1 100 ? 0.222 -19.375 -17.126 1.00 81.69 100 THR A CA 1
ATOM 777 C C . THR A 1 100 ? 1.370 -19.412 -16.113 1.00 81.69 100 THR A C 1
ATOM 779 O O . THR A 1 100 ? 2.524 -19.149 -16.459 1.00 81.69 100 THR A O 1
ATOM 782 N N . ASP A 1 101 ? 1.082 -19.775 -14.862 1.00 79.25 101 ASP A N 1
ATOM 783 C CA . ASP A 1 101 ? 2.101 -19.838 -13.801 1.00 79.25 101 ASP A CA 1
ATOM 784 C C . ASP A 1 101 ? 3.267 -20.776 -14.171 1.00 79.25 101 ASP A C 1
ATOM 786 O O . ASP A 1 101 ? 4.429 -20.484 -13.885 1.00 79.25 101 ASP A O 1
ATOM 790 N N . ALA A 1 102 ? 2.970 -21.875 -14.875 1.00 80.06 102 ALA A N 1
ATOM 791 C CA . ALA A 1 102 ? 3.968 -22.824 -15.365 1.00 80.06 102 ALA A CA 1
ATOM 792 C C . ALA A 1 102 ? 4.860 -22.225 -16.467 1.00 80.06 102 ALA A C 1
ATOM 794 O O . ALA A 1 102 ? 6.080 -22.392 -16.431 1.00 80.06 102 ALA A O 1
ATOM 795 N N . GLU A 1 103 ? 4.275 -21.492 -17.420 1.00 78.81 103 GLU A N 1
ATOM 796 C CA . GLU A 1 103 ? 5.021 -20.791 -18.474 1.00 78.81 103 GLU A CA 1
ATOM 797 C C . GLU A 1 103 ? 5.888 -19.668 -17.887 1.00 78.81 103 GLU A C 1
ATOM 799 O O . GLU A 1 103 ? 7.051 -19.526 -18.264 1.00 78.81 103 GLU A O 1
ATOM 804 N N . ALA A 1 104 ? 5.363 -18.906 -16.921 1.00 78.81 104 ALA A N 1
ATOM 805 C CA . ALA A 1 104 ? 6.106 -17.855 -16.230 1.00 78.81 104 ALA A CA 1
ATOM 806 C C . ALA A 1 104 ? 7.311 -18.414 -15.458 1.00 78.81 104 ALA A C 1
ATOM 808 O O . ALA A 1 104 ? 8.403 -17.846 -15.520 1.00 78.81 104 ALA A O 1
ATOM 809 N N . LEU A 1 105 ? 7.141 -19.553 -14.777 1.00 78.69 105 LEU A N 1
ATOM 810 C CA . LEU A 1 105 ? 8.230 -20.230 -14.074 1.00 78.69 105 LEU A CA 1
ATOM 811 C C . LEU A 1 105 ? 9.299 -20.745 -15.051 1.00 78.69 105 LEU A C 1
ATOM 813 O O . LEU A 1 105 ? 10.493 -20.549 -14.820 1.00 78.69 105 LEU A O 1
ATOM 817 N N . ALA A 1 106 ? 8.881 -21.366 -16.157 1.00 79.31 106 ALA A N 1
ATOM 818 C CA . ALA A 1 106 ? 9.788 -21.865 -17.187 1.00 79.31 106 ALA A CA 1
ATOM 819 C C . ALA A 1 106 ? 10.590 -20.729 -17.844 1.00 79.31 106 ALA A C 1
ATOM 821 O O . ALA A 1 106 ? 11.802 -20.855 -18.017 1.00 79.31 106 ALA A O 1
ATOM 822 N N . MET A 1 107 ? 9.945 -19.596 -18.144 1.00 73.25 107 MET A N 1
ATOM 823 C CA . MET A 1 107 ? 10.611 -18.415 -18.699 1.00 73.25 107 MET A CA 1
ATOM 824 C C . MET A 1 107 ? 11.565 -17.758 -17.7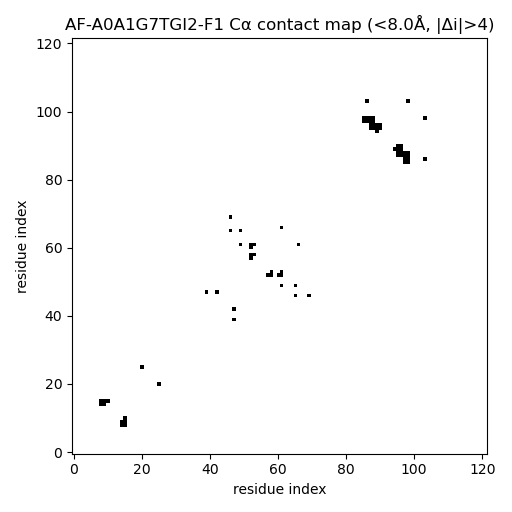03 1.00 73.25 107 MET A C 1
ATOM 826 O O . MET A 1 107 ? 12.661 -17.366 -18.100 1.00 73.25 107 MET A O 1
ATOM 830 N N . ASN A 1 108 ? 11.195 -17.675 -16.420 1.00 77.00 108 ASN A N 1
ATOM 831 C CA . ASN A 1 108 ? 12.101 -17.185 -15.385 1.00 77.00 108 ASN A CA 1
ATOM 832 C C . ASN A 1 108 ? 13.346 -18.077 -15.312 1.00 77.00 108 ASN A C 1
ATOM 834 O O . ASN A 1 108 ? 14.453 -17.586 -15.481 1.00 77.00 108 ASN A O 1
ATOM 838 N N . ASN A 1 109 ? 13.178 -19.397 -15.199 1.00 75.19 109 ASN A N 1
ATOM 839 C CA . ASN A 1 109 ? 14.294 -20.345 -15.139 1.00 75.19 109 ASN A CA 1
ATOM 840 C C . ASN A 1 109 ? 15.196 -20.294 -16.387 1.00 75.19 109 ASN A C 1
ATOM 842 O O . ASN A 1 109 ? 16.421 -20.350 -16.260 1.00 75.19 109 ASN A O 1
ATOM 846 N N . ALA A 1 110 ? 14.615 -20.132 -17.581 1.00 71.44 110 ALA A N 1
ATOM 847 C CA . ALA A 1 110 ? 15.366 -19.951 -18.823 1.00 71.44 110 ALA A CA 1
ATOM 848 C C . ALA A 1 110 ? 16.161 -18.630 -18.839 1.00 71.44 110 ALA A C 1
ATOM 850 O O . ALA A 1 110 ? 17.328 -18.615 -19.236 1.00 71.44 110 ALA A O 1
ATOM 851 N N . ALA A 1 111 ? 15.569 -17.532 -18.358 1.00 64.00 111 ALA A N 1
ATOM 852 C CA . ALA A 1 111 ? 16.238 -16.238 -18.243 1.00 64.00 111 ALA A CA 1
ATOM 853 C C . ALA A 1 111 ? 17.376 -16.265 -17.206 1.00 64.00 111 ALA A C 1
ATOM 855 O O . ALA A 1 111 ? 18.462 -15.743 -17.470 1.00 64.00 111 ALA A O 1
ATOM 856 N N . THR A 1 112 ? 17.177 -16.920 -16.057 1.00 59.50 112 THR A N 1
ATOM 857 C CA . THR A 1 112 ? 18.210 -17.062 -15.020 1.00 59.50 112 THR A CA 1
ATOM 858 C C . THR A 1 112 ? 19.385 -17.910 -15.509 1.00 59.50 112 THR A C 1
ATOM 860 O O . THR A 1 112 ? 20.537 -17.553 -15.265 1.00 59.50 112 THR A O 1
ATOM 863 N N . GLY A 1 113 ? 19.119 -18.988 -16.257 1.00 57.75 113 GLY A N 1
ATOM 864 C CA . GLY A 1 113 ? 20.161 -19.815 -16.874 1.00 57.75 113 GLY A CA 1
ATOM 865 C C . GLY A 1 113 ? 20.983 -19.055 -17.923 1.00 57.75 113 GLY A C 1
ATOM 866 O O . GLY A 1 113 ? 22.210 -19.156 -17.946 1.00 57.75 113 GLY A O 1
ATOM 867 N N . HIS A 1 114 ? 20.339 -18.217 -18.742 1.00 50.94 114 HIS A N 1
ATOM 868 C CA . HIS A 1 114 ? 21.047 -17.406 -19.735 1.00 50.94 114 HIS A CA 1
ATOM 869 C C . HIS A 1 114 ? 21.929 -16.324 -19.083 1.00 50.94 114 HIS A C 1
ATOM 871 O O . HIS A 1 114 ? 23.065 -16.104 -19.511 1.00 50.94 114 HIS A O 1
ATOM 877 N N . ASN A 1 115 ? 21.476 -15.723 -17.977 1.00 49.09 115 ASN A N 1
ATOM 878 C CA . ASN A 1 115 ? 22.259 -14.730 -17.233 1.00 49.09 115 ASN A CA 1
ATOM 879 C C . ASN A 1 115 ? 23.505 -15.335 -16.554 1.00 49.09 115 ASN A C 1
ATOM 881 O O . ASN A 1 115 ? 24.543 -14.681 -16.472 1.00 49.09 115 ASN A O 1
ATOM 885 N N . GLN A 1 116 ? 23.453 -16.604 -16.132 1.00 49.16 116 GLN A N 1
ATOM 886 C CA . GLN A 1 116 ? 24.626 -17.301 -15.58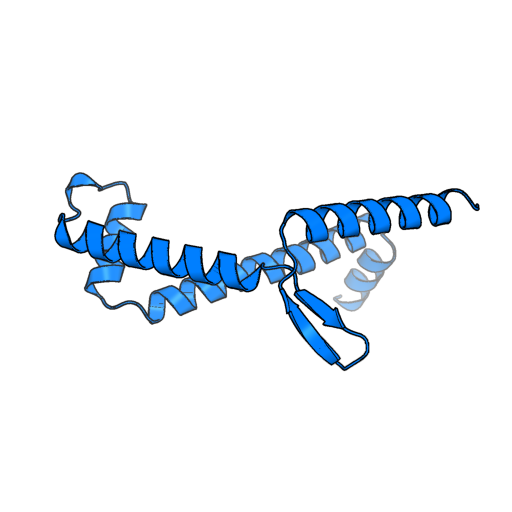8 1.00 49.16 116 GLN A CA 1
ATOM 887 C C . GLN A 1 116 ? 25.703 -17.571 -16.650 1.00 49.16 116 GLN A C 1
ATOM 889 O O . GLN A 1 116 ? 26.893 -17.450 -16.358 1.00 49.16 116 GLN A O 1
ATOM 894 N N . THR A 1 117 ? 25.314 -17.849 -17.901 1.00 49.22 117 THR A N 1
ATOM 895 C CA . THR A 1 117 ? 26.284 -18.064 -18.995 1.00 49.22 117 THR A CA 1
ATOM 896 C C . THR A 1 117 ? 27.058 -16.801 -19.388 1.00 49.22 117 THR A C 1
ATOM 898 O O . THR A 1 117 ? 28.197 -16.899 -19.843 1.00 49.22 117 THR A O 1
ATOM 901 N N . HIS A 1 118 ? 26.486 -15.614 -19.164 1.00 46.94 118 HIS A N 1
ATOM 902 C CA . HIS A 1 118 ? 27.161 -14.337 -19.413 1.00 46.94 118 HIS A CA 1
ATOM 903 C C . HIS A 1 118 ? 28.143 -13.939 -18.300 1.00 46.94 118 HIS A C 1
ATOM 905 O O . HIS A 1 118 ? 29.105 -13.221 -18.570 1.00 46.94 118 HIS A O 1
ATOM 911 N N . ILE A 1 119 ? 27.933 -14.415 -17.068 1.00 50.50 119 ILE A N 1
ATOM 912 C CA . ILE A 1 119 ? 28.801 -14.107 -15.919 1.00 50.50 119 ILE A CA 1
ATOM 913 C C . ILE A 1 119 ? 30.076 -14.966 -15.930 1.00 50.50 119 ILE A C 1
ATOM 915 O O . ILE A 1 119 ? 31.117 -14.505 -15.475 1.00 50.50 119 ILE A O 1
ATOM 919 N N . GLN A 1 120 ? 30.038 -16.176 -16.501 1.00 46.94 120 GLN A N 1
ATOM 920 C CA . GLN A 1 120 ? 31.200 -17.079 -16.535 1.00 46.94 120 GLN A CA 1
ATOM 921 C C . GLN A 1 120 ? 32.183 -16.849 -17.699 1.00 46.94 120 GLN A C 1
ATOM 923 O O . GLN A 1 120 ? 33.168 -17.572 -17.814 1.00 46.94 120 GLN A O 1
ATOM 928 N N . ARG A 1 121 ? 31.960 -15.844 -18.559 1.00 49.31 121 ARG A N 1
ATOM 929 C CA . ARG A 1 121 ? 32.935 -15.414 -19.581 1.00 49.31 121 ARG A CA 1
ATOM 930 C C . ARG A 1 121 ? 33.655 -14.128 -19.162 1.00 49.31 121 ARG A C 1
ATOM 932 O O . ARG A 1 121 ? 33.537 -13.107 -19.842 1.00 49.31 121 ARG A O 1
ATOM 939 N N . ARG A 1 122 ? 34.380 -14.164 -18.046 1.00 43.38 122 ARG A N 1
ATOM 940 C CA . ARG A 1 122 ? 35.426 -13.188 -17.714 1.00 43.38 122 ARG A CA 1
ATOM 941 C C . ARG A 1 122 ? 36.594 -13.877 -17.040 1.00 43.38 122 ARG A C 1
ATOM 943 O O . ARG A 1 122 ? 36.324 -14.727 -16.168 1.00 43.38 122 ARG A O 1
#

Solvent-accessible surface area (backbone atoms only — not comparable to full-atom values): 7054 Å² total; per-residue (Å²): 109,72,67,62,51,54,51,55,31,72,74,30,69,66,52,41,50,50,52,50,48,51,50,59,50,44,52,52,51,49,50,51,54,51,49,52,51,57,52,55,74,71,47,54,75,69,57,49,51,49,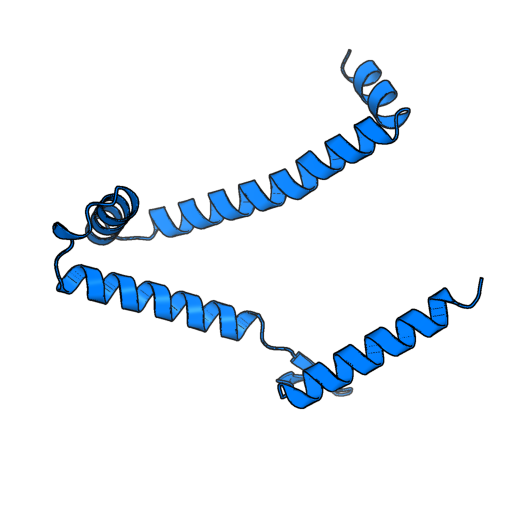51,50,37,50,74,72,66,43,61,88,77,55,50,74,70,58,51,50,55,49,50,52,50,52,51,50,52,52,51,52,51,60,61,70,69,53,57,69,46,69,46,100,85,71,47,79,41,77,51,52,74,67,55,48,51,52,51,49,54,52,51,55,54,56,53,52,63,62,66,72,73,117

Secondary structure (DSSP, 8-state):
-HHHHHHHHHH-HHHHHHHHHHHHHHHHHHHHHHHHHHHHHHS-HHHHHHHHHHHTT-GGGS-HHHHHHHHHHHHHHHHHHHHHT--EEE-TTS-EEEPPHHHHHHHHHHHHHHHHHHHT--

pLDDT: mean 74.85, std 9.9, range [43.38, 88.0]

Organism: NCBI:txid440168

Sequence (122 aa):
MLTTIMTAISQNAALGWIVRRIFDWGGWLLSIIGGALALWSQLDPVTQATLLTVLQGNWGEVTLGSAFGFAALVISQWRSWRATVKPQVVDGQKHRRELTDAEALAMNNAATGHNQTHIQRR

Mean predicted aligned error: 15.86 Å

Foldseek 3Di:
DVVVVVVVCVVDPVSVVVVVVCCVVVVVVCVVVVVVVVVLVPDDPVLNVLVVCVVVVVPVVRDPVSVVVVVVVVVVVVVVVVVVPFDWDQPPVRDIDTDDPVRVVVVVVVVVVVVVVVVPPD

Nearest PDB structures (foldseek):
  5k5o-assembly1_D  TM=2.842E-01  e=6.504E+00  Sulfolobus sp. NOB8H2
  6wq2-assembly1_B  TM=2.160E-01  e=7.461E+00  Sulfolobus islandicus filamentous virus